Protein AF-A0A2V6ADW3-F1 (afdb_monomer_lite)

pLDDT: mean 80.95, std 21.98, range [31.94, 98.56]

Radius of gyration: 25.46 Å; chains: 1; bounding box: 50×34×115 Å

Foldseek 3Di:
DDDDDDDDDDDDDDPPDDPPPPDQLVAAKWAWDPVPKDWDQLAKDWGIWGWDDDPQKIKIWTWTAGNVRHIWIKIWIGHQCQDWGAMPGDPQARIKHWHDPDSFKIWMFGDDPNHTAKIWMWGQDPVSFKIKIKMKGWAAPPDPPPDPPPDPPPDDDPPDTHIIIIIIMIGGD

Sequence (173 aa):
MKTKIIGLTLAFCFLAGPLCLAADPLIGTWKLNEAKSKFTPGTGKNTRVVYEARGSQVRITADGVNADGKPTHSEWIGKLDGKDYSVTGDPNADMRSYRKVDDRTLDFTGKKGGKITVTGRVVVAADGKSRTVTTSGTTGTGAPAGRAWQRGDFLSEQKVAKKFKNIAVFDKQ

Structure (mmCIF, N/CA/C/O backbone):
data_AF-A0A2V6ADW3-F1
#
_entry.id   AF-A0A2V6ADW3-F1
#
loop_
_atom_site.group_PDB
_atom_site.id
_atom_site.type_symbol
_atom_site.label_atom_id
_atom_site.label_alt_id
_atom_site.label_comp_id
_atom_site.label_asym_id
_atom_site.label_entity_id
_atom_site.label_seq_id
_atom_site.pdbx_PDB_ins_code
_atom_site.Cartn_x
_atom_site.Cartn_y
_atom_site.Cartn_z
_atom_site.occupancy
_atom_site.B_iso_or_equiv
_atom_site.auth_seq_id
_atom_site.auth_comp_id
_atom_site.auth_asym_id
_atom_site.auth_atom_id
_atom_site.pdbx_PDB_model_num
ATOM 1 N N . MET A 1 1 ? -34.260 1.020 77.882 1.00 34.44 1 MET A N 1
ATOM 2 C CA . MET A 1 1 ? -34.553 0.770 76.454 1.00 34.44 1 MET A CA 1
ATOM 3 C C . MET A 1 1 ? -33.429 1.398 75.638 1.00 34.44 1 MET A C 1
ATOM 5 O O . MET A 1 1 ? -33.158 2.571 75.843 1.00 34.44 1 MET A O 1
ATOM 9 N N . LYS A 1 2 ? -32.683 0.616 74.845 1.00 31.94 2 LYS A N 1
ATOM 10 C CA . LYS A 1 2 ? -31.505 1.079 74.084 1.00 31.94 2 LYS A CA 1
ATOM 11 C C . LYS A 1 2 ? -31.806 0.965 72.588 1.00 31.94 2 LYS A C 1
ATOM 13 O O . LYS A 1 2 ? -31.908 -0.146 72.077 1.00 31.94 2 LYS A O 1
ATOM 18 N N . THR A 1 3 ? -31.962 2.098 71.913 1.00 37.16 3 THR A N 1
ATOM 19 C CA . THR A 1 3 ? -32.244 2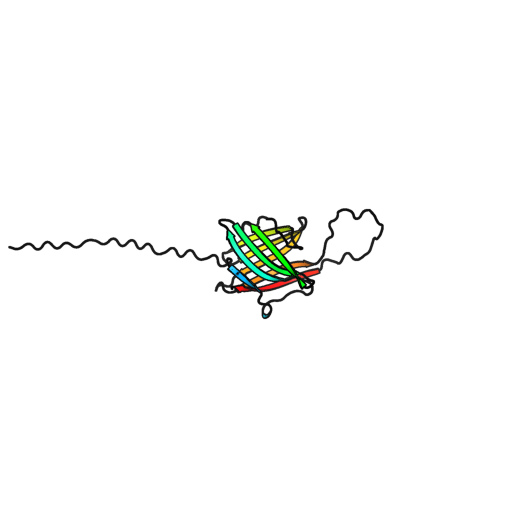.184 70.474 1.00 37.16 3 THR A CA 1
ATOM 20 C C . THR A 1 3 ? -30.937 2.042 69.693 1.00 37.16 3 THR A C 1
ATOM 22 O O . THR A 1 3 ? -30.024 2.845 69.873 1.00 37.16 3 THR A O 1
ATOM 25 N N . LYS A 1 4 ? -30.817 1.014 68.845 1.00 40.94 4 LYS A N 1
ATOM 26 C CA . LYS A 1 4 ? -29.711 0.885 67.884 1.00 40.94 4 LYS A CA 1
ATOM 27 C C . LYS A 1 4 ? -30.160 1.479 66.551 1.00 40.94 4 LYS A C 1
ATOM 29 O O . LYS A 1 4 ? -31.049 0.933 65.906 1.00 40.94 4 LYS A O 1
ATOM 34 N N . ILE A 1 5 ? -29.556 2.598 66.166 1.00 47.81 5 ILE A N 1
ATOM 35 C CA . ILE A 1 5 ? -29.710 3.208 64.843 1.00 47.81 5 ILE A CA 1
ATOM 36 C C . ILE A 1 5 ? -28.797 2.432 63.889 1.00 47.81 5 ILE A C 1
ATOM 38 O O . ILE A 1 5 ? -27.577 2.456 64.039 1.00 47.81 5 ILE A O 1
ATOM 42 N N . ILE A 1 6 ? -29.396 1.702 62.951 1.00 47.59 6 ILE A N 1
ATOM 43 C CA . ILE A 1 6 ? -28.696 1.021 61.859 1.00 47.59 6 ILE A CA 1
ATOM 44 C C . ILE A 1 6 ? -28.740 1.971 60.664 1.00 47.59 6 ILE A C 1
ATOM 46 O O . ILE A 1 6 ? -29.797 2.184 60.078 1.00 47.59 6 ILE A O 1
ATOM 50 N N . GLY A 1 7 ? -27.598 2.565 60.331 1.00 44.81 7 GLY A N 1
ATOM 51 C CA . GLY A 1 7 ? -27.382 3.191 59.032 1.00 44.81 7 GLY A CA 1
ATOM 52 C C . GLY A 1 7 ? -26.691 2.202 58.100 1.00 44.81 7 GLY A C 1
ATOM 53 O O . GLY A 1 7 ? -25.752 1.531 58.524 1.00 44.81 7 GLY A O 1
ATOM 54 N N . LEU A 1 8 ? -27.110 2.132 56.835 1.00 47.06 8 LEU A N 1
ATOM 55 C CA . LEU A 1 8 ? -26.202 1.735 55.764 1.00 47.06 8 LEU A CA 1
ATOM 56 C C . LEU A 1 8 ? -26.621 2.354 54.426 1.00 47.06 8 LEU A C 1
ATOM 58 O O . LEU A 1 8 ? -27.743 2.215 53.952 1.00 47.06 8 LEU A O 1
ATOM 62 N N . THR A 1 9 ? -25.651 3.069 53.881 1.00 50.66 9 THR A N 1
ATOM 63 C CA . THR A 1 9 ? -25.584 3.871 52.666 1.00 50.66 9 THR A CA 1
ATOM 64 C C . THR A 1 9 ? -25.923 3.080 51.397 1.00 50.66 9 THR A C 1
ATOM 66 O O . THR A 1 9 ? -25.373 2.004 51.166 1.00 50.66 9 THR A O 1
ATOM 69 N N . LEU A 1 10 ? -26.774 3.642 50.533 1.00 50.12 10 LEU A N 1
ATOM 70 C CA . LEU A 1 10 ? -27.056 3.118 49.194 1.00 50.12 10 LEU A CA 1
ATOM 71 C C . LEU A 1 10 ? -25.906 3.520 48.246 1.00 50.12 10 LEU A C 1
ATOM 73 O O . LEU A 1 10 ? -25.767 4.690 47.893 1.00 50.12 10 LEU A O 1
ATOM 77 N N . ALA A 1 11 ? -25.052 2.570 47.864 1.00 52.62 11 ALA A N 1
ATOM 78 C CA . ALA A 1 11 ? -23.976 2.794 46.901 1.00 52.62 11 ALA A CA 1
ATOM 79 C C . ALA A 1 11 ? -24.529 2.771 45.464 1.00 52.62 11 ALA A C 1
ATOM 81 O O . ALA A 1 11 ? -24.969 1.734 44.970 1.00 52.62 11 ALA A O 1
ATOM 82 N N . PHE A 1 12 ? -24.501 3.920 44.786 1.00 53.88 12 PHE A N 1
ATOM 83 C CA . PHE A 1 12 ? -24.834 4.050 43.367 1.00 53.88 12 PHE A CA 1
ATOM 84 C C . PHE A 1 12 ? -23.580 3.749 42.528 1.00 53.88 12 PHE A C 1
ATOM 86 O O . PHE A 1 12 ? -22.732 4.616 42.322 1.00 53.88 12 PHE A O 1
ATOM 93 N N . CYS A 1 13 ? -23.419 2.504 42.072 1.00 51.50 13 CYS A N 1
ATOM 94 C CA . CYS A 1 13 ? -22.359 2.138 41.130 1.00 51.50 13 CYS A CA 1
ATOM 95 C C . CYS A 1 13 ? -22.736 2.576 39.706 1.00 51.50 13 CYS A C 1
ATOM 97 O O . CYS A 1 13 ? -23.495 1.895 39.019 1.00 51.50 13 CYS A O 1
ATOM 99 N N . PHE A 1 14 ? -22.159 3.682 39.230 1.00 53.25 14 PHE A N 1
ATOM 100 C CA . PHE A 1 14 ? -22.069 3.960 37.796 1.00 53.25 14 PHE A CA 1
ATOM 101 C C . PHE A 1 14 ? -21.108 2.947 37.152 1.00 53.25 14 PHE A C 1
ATOM 103 O O . PHE A 1 14 ? -19.890 3.058 37.276 1.00 53.25 14 PHE A O 1
ATOM 110 N N . LEU A 1 15 ? -21.657 1.959 36.445 1.00 56.47 15 LEU A N 1
ATOM 111 C CA . LEU A 1 15 ? -20.921 1.113 35.501 1.00 56.47 15 LEU A CA 1
ATOM 112 C C . LEU A 1 15 ? -20.576 1.935 34.247 1.00 56.47 15 LEU A C 1
ATOM 114 O O . LEU A 1 15 ? -21.206 1.801 33.202 1.00 56.47 15 LEU A O 1
ATOM 118 N N . ALA A 1 16 ? -19.572 2.806 34.343 1.00 59.78 16 ALA A N 1
ATOM 119 C CA . ALA A 1 16 ? -18.904 3.352 33.166 1.00 59.78 16 ALA A CA 1
ATOM 120 C C . ALA A 1 16 ? -17.904 2.299 32.660 1.00 59.78 16 ALA A C 1
ATOM 122 O O . ALA A 1 16 ? -16.741 2.280 33.057 1.00 59.78 16 ALA A O 1
ATOM 123 N N . GLY A 1 17 ? -18.380 1.364 31.834 1.00 60.75 17 GLY A N 1
ATOM 124 C CA . GLY A 1 17 ? -17.497 0.440 31.125 1.00 60.75 17 GLY A CA 1
ATOM 125 C C . GLY A 1 17 ? -16.572 1.216 30.175 1.00 60.75 17 GLY A C 1
ATOM 126 O O . GLY A 1 17 ? -17.019 2.191 29.564 1.00 60.75 17 GLY A O 1
ATOM 127 N N . PRO A 1 18 ? -15.294 0.829 30.028 1.00 55.47 18 PRO A N 1
ATOM 128 C CA . PRO A 1 18 ? -14.414 1.474 29.068 1.00 55.47 18 PRO A CA 1
ATOM 129 C C . PRO A 1 18 ? -14.969 1.249 27.658 1.00 55.47 18 PRO A C 1
ATOM 131 O O . PRO A 1 18 ? -15.097 0.112 27.202 1.00 55.47 18 PRO A O 1
ATOM 134 N N . LEU A 1 19 ? -15.291 2.339 26.956 1.00 48.16 19 LEU A N 1
ATOM 135 C CA . LEU A 1 19 ? -15.471 2.324 25.508 1.00 48.16 19 LEU A CA 1
ATOM 136 C C . LEU A 1 19 ? -14.140 1.876 24.904 1.00 48.16 19 LEU A C 1
ATOM 138 O O . LEU A 1 19 ? -13.203 2.662 24.776 1.00 48.16 19 LEU A O 1
ATOM 142 N N . CYS A 1 20 ? -14.031 0.591 24.575 1.00 48.16 20 CYS A N 1
ATOM 143 C CA . CYS A 1 20 ? -12.925 0.094 23.781 1.00 48.16 20 CYS A CA 1
ATOM 144 C C . CYS A 1 20 ? -13.083 0.710 22.386 1.00 48.16 20 CYS A C 1
ATOM 146 O O . CYS A 1 20 ? -13.858 0.222 21.564 1.00 48.16 20 CYS A O 1
ATOM 148 N N . LEU A 1 21 ? -12.407 1.834 22.138 1.00 53.22 21 LEU A N 1
ATOM 149 C CA . LEU A 1 21 ? -12.223 2.335 20.784 1.00 53.22 21 LEU A CA 1
ATOM 150 C C . LEU A 1 21 ? -11.435 1.260 20.040 1.00 53.22 21 LEU A C 1
ATOM 152 O O . LEU A 1 21 ? -10.244 1.069 20.291 1.00 53.22 21 LEU A O 1
ATOM 156 N N . ALA A 1 22 ? -12.118 0.515 19.172 1.00 60.09 22 ALA A N 1
ATOM 157 C CA . ALA A 1 22 ? -11.467 -0.453 18.310 1.00 60.09 22 ALA A CA 1
ATOM 158 C C . ALA A 1 22 ? -10.410 0.290 17.484 1.00 60.09 22 ALA A C 1
ATOM 160 O O . ALA A 1 22 ? -10.733 1.221 16.743 1.00 60.09 22 ALA A O 1
ATOM 161 N N . ALA A 1 23 ? -9.142 -0.088 17.649 1.00 78.25 23 ALA A N 1
ATOM 162 C CA . ALA A 1 23 ? -8.069 0.464 16.838 1.00 78.25 23 ALA A CA 1
ATOM 163 C C . ALA A 1 23 ? -8.376 0.174 15.361 1.00 78.25 23 ALA A C 1
ATOM 165 O O . ALA A 1 23 ? -8.709 -0.963 15.019 1.00 78.25 23 ALA A O 1
ATOM 166 N N . ASP A 1 24 ? -8.285 1.191 14.498 1.00 88.12 24 ASP A N 1
ATOM 167 C CA . ASP A 1 24 ? -8.549 1.018 13.068 1.00 88.12 24 ASP A CA 1
ATOM 168 C C . ASP A 1 24 ? -7.583 -0.050 12.512 1.00 88.12 24 ASP A C 1
ATOM 170 O O . ASP A 1 24 ? -6.360 0.133 12.562 1.00 88.12 24 ASP A O 1
ATOM 174 N N . PRO A 1 25 ? -8.095 -1.188 12.004 1.00 92.75 25 PRO A N 1
ATOM 175 C CA . PRO A 1 25 ? -7.262 -2.328 11.644 1.00 92.75 25 PRO A CA 1
ATOM 176 C C . PRO A 1 25 ? -6.350 -2.036 10.445 1.00 92.75 25 PRO A C 1
ATOM 178 O O . PRO A 1 25 ? -5.380 -2.773 10.244 1.00 92.75 25 PRO A O 1
ATOM 181 N N . LEU A 1 26 ? -6.612 -0.972 9.676 1.00 93.38 26 LEU A N 1
ATOM 182 C CA . LEU A 1 26 ? -5.788 -0.528 8.551 1.00 93.38 26 LEU A CA 1
ATOM 183 C C . LEU A 1 26 ? -4.484 0.137 9.012 1.00 93.38 26 LEU A C 1
ATOM 185 O O . LEU A 1 26 ? -3.467 0.037 8.316 1.00 93.38 26 LEU A O 1
ATOM 189 N N . ILE A 1 27 ? -4.510 0.799 10.172 1.00 96.06 27 ILE A N 1
ATOM 190 C CA . ILE A 1 27 ? -3.378 1.546 10.729 1.00 96.06 27 ILE A CA 1
ATOM 191 C C . ILE A 1 27 ? -2.283 0.579 11.190 1.00 96.06 27 ILE A C 1
ATOM 193 O O . ILE A 1 27 ? -2.547 -0.493 11.747 1.00 96.06 27 ILE A O 1
ATOM 197 N N . GLY A 1 28 ? -1.033 0.958 10.926 1.00 96.31 28 GLY A N 1
ATOM 198 C CA . GLY A 1 28 ? 0.148 0.190 11.301 1.00 96.31 28 GLY A CA 1
ATOM 199 C C . GLY A 1 28 ? 1.184 0.067 10.189 1.00 96.31 28 GLY A C 1
ATOM 200 O O . GLY A 1 28 ? 1.045 0.621 9.094 1.00 96.31 28 GLY A O 1
ATOM 201 N N . THR A 1 29 ? 2.241 -0.683 10.492 1.00 98.25 29 THR A N 1
ATOM 202 C CA . THR A 1 29 ? 3.313 -1.002 9.547 1.00 98.25 29 THR A CA 1
ATOM 203 C C . THR A 1 29 ? 3.070 -2.373 8.935 1.00 98.25 29 THR A C 1
ATOM 205 O O . THR A 1 29 ? 2.825 -3.346 9.637 1.00 98.25 29 THR A O 1
ATOM 208 N N . TRP A 1 30 ? 3.176 -2.453 7.616 1.00 98.44 30 TRP A N 1
ATOM 209 C CA . TRP A 1 30 ? 2.911 -3.646 6.828 1.00 98.44 30 TRP A CA 1
ATOM 210 C C . TRP A 1 30 ? 4.147 -3.996 6.007 1.00 98.44 30 TRP A C 1
ATOM 212 O O . TRP A 1 30 ? 4.591 -3.193 5.184 1.00 98.44 30 TRP A O 1
ATOM 222 N N . LYS A 1 31 ? 4.693 -5.196 6.199 1.00 98.50 31 LYS A N 1
ATOM 223 C CA . LYS A 1 31 ? 5.855 -5.706 5.462 1.00 98.50 31 LYS A CA 1
ATOM 224 C C . LYS A 1 31 ? 5.419 -6.761 4.454 1.00 98.50 31 LYS A C 1
ATOM 226 O O . LYS A 1 31 ? 4.596 -7.614 4.768 1.00 98.50 31 LYS A O 1
ATOM 231 N N . LEU A 1 32 ? 5.950 -6.690 3.237 1.00 98.56 32 LEU A N 1
ATOM 232 C CA . LEU A 1 32 ? 5.611 -7.622 2.168 1.00 98.56 32 LEU A CA 1
ATOM 233 C C . LEU A 1 32 ? 6.030 -9.047 2.546 1.00 98.56 32 LEU A C 1
ATOM 235 O O . LEU A 1 32 ? 7.179 -9.296 2.908 1.00 98.56 32 LEU A O 1
ATOM 239 N N . ASN A 1 33 ? 5.103 -9.984 2.387 1.00 98.25 33 ASN A N 1
ATOM 240 C CA . ASN A 1 33 ? 5.366 -11.409 2.417 1.00 98.25 33 ASN A CA 1
ATOM 241 C C . ASN A 1 33 ? 5.560 -11.895 0.978 1.00 98.25 33 ASN A C 1
ATOM 243 O O . ASN A 1 33 ? 4.592 -12.168 0.262 1.00 98.25 33 ASN A O 1
ATOM 247 N N . GLU A 1 34 ? 6.812 -11.970 0.528 1.00 95.19 34 GLU A N 1
ATOM 248 C CA . GLU A 1 34 ? 7.112 -12.350 -0.857 1.00 95.19 34 GLU A CA 1
ATOM 249 C C . GLU A 1 34 ? 6.665 -13.777 -1.183 1.00 95.19 34 GLU A C 1
ATOM 251 O O . GLU A 1 34 ? 6.133 -14.010 -2.264 1.00 95.19 34 GLU A O 1
ATOM 256 N N . ALA A 1 35 ? 6.787 -14.703 -0.226 1.00 97.31 35 ALA A N 1
ATOM 257 C CA . ALA A 1 35 ? 6.417 -16.106 -0.405 1.00 97.31 35 ALA A CA 1
ATOM 258 C C . ALA A 1 35 ? 4.911 -16.307 -0.658 1.00 97.31 35 ALA A C 1
ATOM 260 O O . ALA A 1 35 ? 4.518 -17.245 -1.348 1.00 97.31 35 ALA A O 1
ATOM 261 N N . LYS A 1 36 ? 4.059 -15.425 -0.120 1.00 97.50 36 LYS A N 1
ATOM 262 C CA . LYS A 1 36 ? 2.599 -15.458 -0.322 1.00 97.50 36 LYS A CA 1
ATOM 263 C C . LYS A 1 36 ? 2.115 -14.542 -1.451 1.00 97.50 36 LYS A C 1
ATOM 265 O O . LYS A 1 36 ? 0.925 -14.537 -1.764 1.00 97.50 36 LYS A O 1
ATOM 270 N N . SER A 1 37 ? 3.010 -13.759 -2.049 1.00 97.44 37 SER A N 1
ATOM 271 C CA . SER A 1 37 ? 2.668 -12.757 -3.059 1.00 97.44 37 SER A CA 1
ATOM 272 C C . SER A 1 37 ? 2.865 -13.276 -4.483 1.00 97.44 37 SER A C 1
ATOM 274 O O . SER A 1 37 ? 3.673 -14.160 -4.747 1.00 97.44 37 SER A O 1
ATOM 276 N N . LYS A 1 38 ? 2.123 -12.699 -5.431 1.00 97.06 38 LYS A N 1
ATOM 277 C CA . LYS A 1 38 ? 2.190 -13.000 -6.864 1.00 97.06 38 LYS A CA 1
ATOM 278 C C . LYS A 1 38 ? 2.266 -11.697 -7.653 1.00 97.06 38 LYS A C 1
ATOM 280 O O . LYS A 1 38 ? 1.334 -10.891 -7.614 1.00 97.06 38 LYS A O 1
ATOM 285 N N . PHE A 1 39 ? 3.358 -11.509 -8.388 1.00 93.50 39 PHE A N 1
ATOM 286 C CA . PHE A 1 39 ? 3.597 -10.317 -9.200 1.00 93.50 39 PHE A CA 1
ATOM 287 C C . PHE A 1 39 ? 3.768 -10.686 -10.670 1.00 93.50 39 PHE A C 1
ATOM 289 O O . PHE A 1 39 ? 4.417 -11.673 -11.008 1.00 93.50 39 PHE A O 1
ATOM 296 N N . THR A 1 40 ? 3.197 -9.864 -11.543 1.00 91.62 40 THR A N 1
ATOM 297 C CA . THR A 1 40 ? 3.419 -9.946 -12.984 1.00 91.62 40 THR A CA 1
ATOM 298 C C . THR A 1 40 ? 4.871 -9.537 -13.280 1.00 91.62 40 THR A C 1
ATOM 300 O O . THR A 1 40 ? 5.305 -8.490 -12.783 1.00 91.62 40 THR A O 1
ATOM 303 N N . PRO A 1 41 ? 5.635 -10.306 -14.079 1.00 87.94 41 PRO A N 1
ATOM 304 C CA . PRO A 1 41 ? 6.995 -9.930 -14.464 1.00 87.94 41 PRO A CA 1
ATOM 305 C C . PRO A 1 41 ? 7.058 -8.530 -15.090 1.00 87.94 41 PRO A C 1
ATOM 307 O O . PRO A 1 41 ? 6.187 -8.155 -15.876 1.00 87.94 41 PRO A O 1
ATOM 310 N N . GLY A 1 42 ? 8.084 -7.752 -14.739 1.00 84.06 42 GLY A N 1
ATOM 311 C CA . GLY A 1 42 ? 8.240 -6.371 -15.211 1.00 84.06 42 GLY A CA 1
ATOM 312 C C . GLY A 1 42 ? 7.334 -5.350 -14.510 1.00 84.06 42 GLY A C 1
ATOM 313 O O . GLY A 1 42 ? 7.140 -4.253 -15.029 1.00 84.06 42 GLY A O 1
ATOM 314 N N . THR A 1 43 ? 6.769 -5.689 -13.347 1.00 86.31 43 THR A N 1
ATOM 315 C CA . THR A 1 43 ? 6.067 -4.734 -12.474 1.00 86.31 43 THR A CA 1
ATOM 316 C C . THR A 1 43 ? 6.862 -4.472 -11.199 1.00 86.31 43 THR A C 1
ATOM 318 O O . THR A 1 43 ? 7.569 -5.349 -10.707 1.00 86.31 43 THR A O 1
ATOM 321 N N . GLY A 1 44 ? 6.745 -3.253 -10.666 1.00 88.06 44 GLY A N 1
ATOM 322 C CA . GLY A 1 44 ? 7.281 -2.920 -9.347 1.00 88.06 44 GLY A CA 1
ATOM 323 C C . GLY A 1 44 ? 6.436 -3.511 -8.216 1.00 88.06 44 GLY A C 1
ATOM 324 O O . GLY A 1 44 ? 5.284 -3.911 -8.416 1.00 88.06 44 GLY A O 1
ATOM 325 N N . LYS A 1 45 ? 7.000 -3.530 -7.009 1.00 92.62 45 LYS A N 1
ATOM 326 C CA . LYS A 1 45 ? 6.322 -4.004 -5.796 1.00 92.62 45 LYS A CA 1
ATOM 327 C C . LYS A 1 45 ? 6.676 -3.134 -4.595 1.00 92.62 45 LYS A C 1
ATOM 329 O O . LYS A 1 45 ? 7.821 -2.719 -4.445 1.00 92.62 45 LYS A O 1
ATOM 334 N N . ASN A 1 46 ? 5.705 -2.917 -3.711 1.00 95.62 46 ASN A N 1
ATOM 335 C CA . ASN A 1 46 ? 5.963 -2.303 -2.409 1.00 95.62 46 ASN A CA 1
ATOM 336 C C . ASN A 1 46 ? 6.489 -3.372 -1.451 1.00 95.62 46 ASN A C 1
ATOM 338 O O . ASN A 1 46 ? 5.873 -4.427 -1.325 1.00 95.62 46 ASN A O 1
ATOM 342 N N . THR A 1 47 ? 7.588 -3.091 -0.762 1.00 97.00 47 THR A N 1
ATOM 343 C CA . THR A 1 47 ? 8.218 -3.977 0.228 1.00 97.00 47 THR A CA 1
ATOM 344 C C . THR A 1 47 ? 7.777 -3.640 1.649 1.00 97.00 47 THR A C 1
ATOM 346 O O . THR A 1 47 ? 7.675 -4.533 2.493 1.00 97.00 47 THR A O 1
ATOM 349 N N . ARG A 1 48 ? 7.457 -2.369 1.914 1.00 98.12 48 ARG A N 1
ATOM 350 C CA . ARG A 1 48 ? 6.934 -1.891 3.195 1.00 98.12 48 ARG A CA 1
ATOM 351 C C . ARG A 1 48 ? 5.930 -0.774 2.968 1.00 98.12 48 ARG A C 1
ATOM 353 O O . ARG A 1 48 ? 6.097 0.051 2.079 1.00 98.12 48 ARG A O 1
ATOM 360 N N . VAL A 1 49 ? 4.880 -0.743 3.777 1.00 98.12 49 VAL A N 1
ATOM 361 C CA . VAL A 1 49 ? 3.891 0.331 3.752 1.00 98.12 49 VAL A CA 1
ATOM 362 C C . VAL A 1 49 ? 3.460 0.663 5.173 1.00 98.12 49 VAL A C 1
ATOM 364 O O . VAL A 1 49 ? 3.124 -0.236 5.938 1.00 98.12 49 VAL A O 1
ATOM 367 N N . VAL A 1 50 ? 3.422 1.942 5.517 1.00 98.50 50 VAL A N 1
ATOM 368 C CA . VAL A 1 50 ? 3.017 2.436 6.836 1.00 98.50 50 VAL A CA 1
ATOM 369 C C . VAL A 1 50 ? 1.772 3.291 6.678 1.00 98.50 50 VAL A C 1
ATOM 371 O O . VAL A 1 50 ? 1.747 4.184 5.835 1.00 98.50 50 VAL A O 1
ATOM 374 N N . TYR A 1 51 ? 0.729 2.980 7.444 1.00 97.62 51 TYR A N 1
ATOM 375 C CA . TYR A 1 51 ? -0.497 3.770 7.534 1.00 97.62 51 TYR A CA 1
ATOM 376 C C . TYR A 1 51 ? -0.516 4.438 8.908 1.00 97.62 51 TYR A C 1
ATOM 378 O O . TYR A 1 51 ? -0.561 3.740 9.920 1.00 97.62 51 TYR A O 1
ATOM 386 N N . GLU A 1 52 ? -0.489 5.767 8.942 1.00 97.00 52 GLU A N 1
ATOM 387 C CA . GLU A 1 52 ? -0.490 6.566 10.169 1.00 97.00 52 GLU A CA 1
ATOM 388 C C . GLU A 1 52 ? -1.744 7.440 10.237 1.00 97.00 52 GLU A C 1
ATOM 390 O O . GLU A 1 52 ? -2.041 8.190 9.302 1.00 97.00 52 GLU A O 1
ATOM 395 N N . ALA A 1 53 ? -2.464 7.391 11.357 1.00 95.62 53 ALA A N 1
ATOM 396 C CA . ALA A 1 53 ? -3.603 8.271 11.583 1.00 95.62 53 ALA A CA 1
ATOM 397 C C . ALA A 1 53 ? -3.142 9.732 11.757 1.00 95.62 53 ALA A C 1
ATOM 399 O O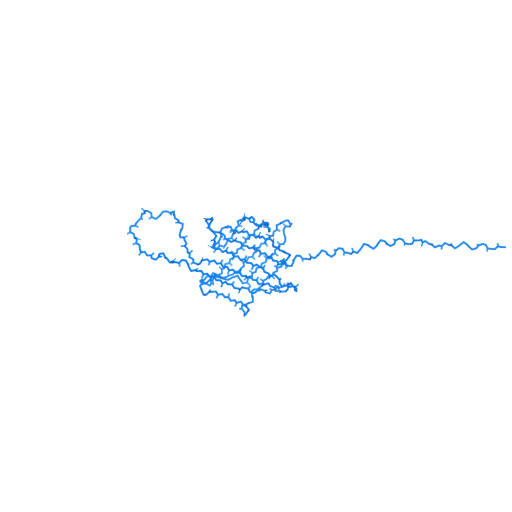 . ALA A 1 53 ? -2.195 10.024 12.487 1.00 95.62 53 ALA A O 1
ATOM 400 N N . ARG A 1 54 ? -3.832 10.665 11.095 1.00 93.31 54 ARG A N 1
ATOM 401 C CA . ARG A 1 54 ? -3.589 12.116 11.140 1.00 93.31 54 ARG A CA 1
ATOM 402 C C . ARG A 1 54 ? -4.921 12.852 11.312 1.00 93.31 54 ARG A C 1
ATOM 404 O O . ARG A 1 54 ? -5.387 13.561 10.421 1.00 93.31 54 ARG A O 1
ATOM 411 N N . GLY A 1 55 ? -5.571 12.651 12.457 1.00 90.88 55 GLY A N 1
ATOM 412 C CA . GLY A 1 55 ? -6.915 13.182 12.705 1.00 90.88 55 GLY A CA 1
ATOM 413 C C . GLY A 1 55 ? -7.925 12.609 11.706 1.00 90.88 55 GLY A C 1
ATOM 414 O O . GLY A 1 55 ? -8.143 11.404 11.679 1.00 90.88 55 GLY A O 1
ATOM 415 N N . SER A 1 56 ? -8.515 13.462 10.860 1.00 90.81 56 SER A N 1
ATOM 416 C CA . SER A 1 56 ? -9.432 13.023 9.787 1.00 90.81 56 SER A CA 1
ATOM 417 C C . SER A 1 56 ? -8.730 12.506 8.521 1.00 90.81 56 SER A C 1
ATOM 419 O O . SER A 1 56 ? -9.401 12.066 7.587 1.00 90.81 56 SER A O 1
ATOM 421 N N . GLN A 1 57 ? -7.400 12.593 8.463 1.00 95.88 57 GLN A N 1
ATOM 422 C CA . GLN A 1 57 ? -6.569 12.134 7.352 1.00 95.88 57 GLN A CA 1
ATOM 423 C C . GLN A 1 57 ? -5.733 10.916 7.753 1.00 95.88 57 GLN A C 1
ATOM 425 O O . GLN A 1 57 ? -5.605 10.574 8.928 1.00 95.88 57 GLN A O 1
ATOM 430 N N . VAL A 1 58 ? -5.115 10.291 6.757 1.00 97.19 58 VAL A N 1
ATOM 431 C CA . VAL A 1 58 ? -4.125 9.228 6.918 1.00 97.19 58 VAL A CA 1
ATOM 432 C C . VAL A 1 58 ? -2.881 9.621 6.132 1.00 97.19 58 VAL A C 1
ATOM 434 O O . VAL A 1 58 ? -2.990 10.078 4.992 1.00 97.19 58 VAL A O 1
ATOM 437 N N . ARG A 1 59 ? -1.700 9.434 6.728 1.00 98.06 59 ARG A N 1
ATOM 438 C CA . ARG A 1 59 ? -0.436 9.424 5.987 1.00 98.06 59 ARG A CA 1
ATOM 439 C C . ARG A 1 59 ? -0.121 7.991 5.593 1.00 98.06 59 ARG A C 1
ATOM 441 O O . ARG A 1 59 ? -0.125 7.096 6.435 1.00 98.06 59 ARG A O 1
ATOM 448 N N . ILE A 1 60 ? 0.138 7.783 4.311 1.00 98.06 60 ILE A N 1
ATOM 449 C CA . ILE A 1 60 ? 0.564 6.510 3.754 1.00 98.06 60 ILE A CA 1
ATOM 450 C C . ILE A 1 60 ? 1.956 6.706 3.175 1.00 98.06 60 ILE A C 1
ATOM 452 O O . ILE A 1 60 ? 2.128 7.441 2.205 1.00 98.06 60 ILE A O 1
ATOM 456 N N . THR A 1 61 ? 2.925 6.008 3.749 1.00 98.38 61 THR A N 1
ATOM 457 C CA . THR A 1 61 ? 4.290 5.935 3.227 1.00 98.38 61 THR A CA 1
ATOM 458 C C . THR A 1 61 ? 4.513 4.538 2.676 1.00 98.38 61 THR A C 1
ATOM 460 O O . THR A 1 61 ? 4.181 3.554 3.340 1.00 98.38 61 THR A O 1
ATOM 463 N N . ALA A 1 62 ? 5.037 4.427 1.460 1.00 97.75 62 ALA A N 1
ATOM 464 C CA . ALA A 1 62 ? 5.333 3.148 0.833 1.00 97.75 62 ALA A CA 1
ATOM 465 C C . ALA A 1 62 ? 6.749 3.126 0.260 1.00 97.75 62 ALA A C 1
ATOM 467 O O . ALA A 1 62 ? 7.100 3.954 -0.580 1.00 97.75 62 ALA A O 1
ATOM 468 N N . ASP A 1 63 ? 7.505 2.120 0.684 1.00 97.75 63 ASP A N 1
ATOM 469 C CA . ASP A 1 63 ? 8.810 1.758 0.152 1.00 97.75 63 ASP A CA 1
ATOM 470 C C . ASP A 1 63 ? 8.661 0.541 -0.758 1.00 97.75 63 ASP A C 1
ATOM 472 O O . ASP A 1 63 ? 7.810 -0.332 -0.54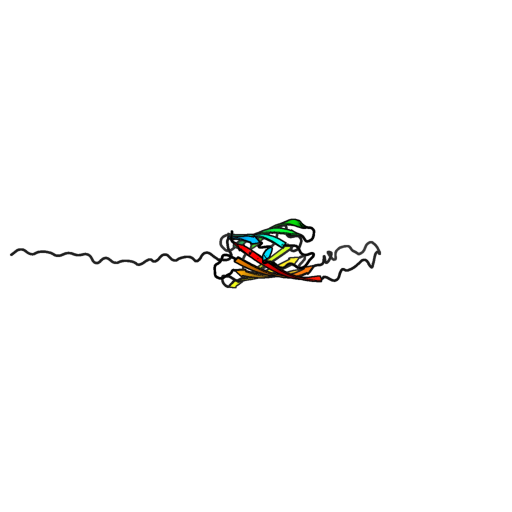0 1.00 97.75 63 ASP A O 1
ATOM 476 N N . GLY A 1 64 ? 9.500 0.456 -1.780 1.00 95.50 64 GLY A N 1
ATOM 477 C CA . GLY A 1 64 ? 9.422 -0.621 -2.750 1.00 95.50 64 GLY A CA 1
ATOM 478 C C . GLY A 1 64 ? 10.584 -0.651 -3.717 1.00 95.50 64 GLY A C 1
ATOM 479 O O . GLY A 1 64 ? 11.611 -0.007 -3.511 1.00 95.50 64 GLY A O 1
ATOM 480 N N . VAL A 1 65 ? 10.386 -1.410 -4.786 1.00 92.50 65 VAL A N 1
ATOM 481 C CA . VAL A 1 65 ? 11.267 -1.437 -5.949 1.00 92.50 65 VAL A CA 1
ATOM 482 C C . VAL A 1 65 ? 10.451 -1.252 -7.222 1.00 92.50 65 VAL A C 1
ATOM 484 O O . VAL A 1 65 ? 9.327 -1.755 -7.335 1.00 92.50 65 VAL A O 1
ATOM 487 N N . ASN A 1 66 ? 11.011 -0.532 -8.191 1.00 87.19 66 ASN A N 1
ATOM 488 C CA . ASN A 1 66 ? 10.425 -0.396 -9.520 1.00 87.19 66 ASN A CA 1
ATOM 489 C C . ASN A 1 66 ? 10.651 -1.670 -10.365 1.00 87.19 66 ASN A C 1
ATOM 491 O O . ASN A 1 66 ? 11.229 -2.652 -9.899 1.00 87.19 66 ASN A O 1
ATOM 495 N N . ALA A 1 67 ? 10.191 -1.660 -11.620 1.00 85.31 67 ALA A N 1
ATOM 496 C CA . ALA A 1 67 ? 10.363 -2.788 -12.542 1.00 85.31 67 ALA A CA 1
ATOM 497 C C . ALA A 1 67 ? 11.839 -3.130 -12.838 1.00 85.31 67 ALA A C 1
ATOM 499 O O . ALA A 1 67 ? 12.136 -4.278 -13.153 1.00 85.31 67 ALA A O 1
ATOM 500 N N . ASP A 1 68 ? 12.746 -2.160 -12.689 1.00 84.00 68 ASP A N 1
ATOM 501 C CA . ASP A 1 68 ? 14.195 -2.321 -12.875 1.00 84.00 68 ASP A CA 1
ATOM 502 C C . ASP A 1 68 ? 14.913 -2.746 -11.578 1.00 84.00 68 ASP A C 1
ATOM 504 O O . ASP A 1 68 ? 16.140 -2.783 -11.527 1.00 84.00 68 ASP A O 1
ATOM 508 N N . GLY A 1 69 ? 14.169 -3.000 -10.494 1.00 85.62 69 GLY A N 1
ATOM 509 C CA . GLY A 1 69 ? 14.723 -3.342 -9.183 1.00 85.62 69 GLY A CA 1
ATOM 510 C C . GLY A 1 69 ? 15.298 -2.158 -8.397 1.00 85.62 69 GLY A C 1
ATOM 511 O O . GLY A 1 69 ? 15.856 -2.361 -7.320 1.00 85.62 69 GLY A O 1
ATOM 512 N N . LYS A 1 70 ? 15.159 -0.919 -8.885 1.00 89.25 70 LYS A N 1
ATOM 513 C CA . LYS A 1 70 ? 15.631 0.276 -8.172 1.00 89.25 70 LYS A CA 1
ATOM 514 C C . LYS A 1 70 ? 14.700 0.619 -7.007 1.00 89.25 70 LYS A C 1
ATOM 516 O O . LYS A 1 70 ? 13.483 0.553 -7.194 1.00 89.25 70 LYS A O 1
ATOM 521 N N . PRO A 1 71 ? 15.235 1.039 -5.846 1.00 93.19 71 PRO A N 1
ATOM 522 C CA . PRO A 1 71 ? 14.419 1.471 -4.720 1.00 93.19 71 PRO A CA 1
ATOM 523 C C . PRO A 1 71 ? 13.472 2.614 -5.091 1.00 93.19 71 PRO A C 1
ATOM 525 O O . PRO A 1 71 ? 13.833 3.524 -5.837 1.00 93.19 71 PRO A O 1
ATOM 528 N N . THR A 1 72 ? 12.269 2.578 -4.533 1.00 94.50 72 THR A N 1
ATOM 529 C CA . THR A 1 72 ? 11.260 3.633 -4.656 1.00 94.50 72 THR A CA 1
ATOM 530 C C . THR A 1 72 ? 10.729 4.002 -3.284 1.00 94.50 72 THR A C 1
ATOM 532 O O . THR A 1 72 ? 10.539 3.119 -2.447 1.00 94.50 72 THR A O 1
ATOM 535 N N . HIS A 1 73 ? 10.416 5.279 -3.096 1.00 96.75 73 HIS A N 1
ATOM 536 C CA . HIS A 1 73 ? 9.785 5.800 -1.893 1.00 96.75 73 HIS A CA 1
ATOM 537 C C . HIS A 1 73 ? 8.660 6.747 -2.297 1.00 96.75 73 HIS A C 1
ATOM 539 O O . HIS A 1 73 ? 8.864 7.623 -3.137 1.00 96.75 73 HIS A O 1
ATOM 545 N N . SER A 1 74 ? 7.482 6.565 -1.711 1.00 96.31 74 SER A N 1
ATOM 546 C CA . SER A 1 74 ? 6.335 7.427 -1.971 1.00 96.31 74 SER A CA 1
ATOM 547 C C . SER A 1 74 ? 5.593 7.785 -0.699 1.00 96.31 74 SER A C 1
ATOM 549 O O . SER A 1 74 ? 5.483 6.976 0.226 1.00 96.31 74 SER A O 1
ATOM 551 N N . GLU A 1 75 ? 5.039 8.991 -0.693 1.00 97.50 75 GLU A N 1
ATOM 552 C CA . GLU A 1 75 ? 4.219 9.500 0.392 1.00 97.50 75 GLU A CA 1
ATOM 553 C C . GLU A 1 75 ? 2.904 10.060 -0.130 1.00 97.50 75 GLU A C 1
ATOM 555 O O . GLU A 1 75 ? 2.833 10.691 -1.186 1.00 97.50 75 GLU A O 1
ATOM 560 N N . TRP A 1 76 ? 1.858 9.844 0.654 1.00 97.88 76 TRP A N 1
ATOM 561 C CA . TRP A 1 76 ? 0.520 10.340 0.398 1.00 97.88 76 TRP A CA 1
ATOM 562 C C . TRP A 1 76 ? -0.116 10.769 1.716 1.00 97.88 76 TRP A C 1
ATOM 564 O O . TRP A 1 76 ? -0.009 10.063 2.718 1.00 97.88 76 TRP A O 1
ATOM 574 N N . ILE A 1 77 ? -0.788 11.917 1.720 1.00 97.94 77 ILE A N 1
ATOM 575 C CA . ILE A 1 77 ? -1.584 12.390 2.854 1.00 97.94 77 ILE A CA 1
ATOM 576 C C . ILE A 1 77 ? -2.951 12.781 2.315 1.00 97.94 77 ILE A C 1
ATOM 578 O O . ILE A 1 77 ? -3.063 13.650 1.452 1.00 97.94 77 ILE A O 1
ATOM 582 N N . GLY A 1 78 ? -4.000 12.160 2.836 1.00 97.12 78 GLY A N 1
ATOM 583 C CA . GLY A 1 78 ? -5.350 12.425 2.362 1.00 97.12 78 GLY A CA 1
ATOM 584 C C . GLY A 1 78 ? -6.418 11.773 3.219 1.00 97.12 78 GLY A C 1
ATOM 585 O O . GLY A 1 78 ? -6.139 11.178 4.261 1.00 97.12 78 GLY A O 1
ATOM 586 N N . LYS A 1 79 ? -7.668 11.919 2.786 1.00 96.81 79 LYS A N 1
ATOM 587 C CA . LYS A 1 79 ? -8.823 11.272 3.412 1.00 96.81 79 LYS A CA 1
ATOM 588 C C . LYS A 1 79 ? -9.166 9.985 2.669 1.00 96.81 79 LYS A C 1
ATOM 590 O O . LYS A 1 79 ? -8.893 9.853 1.480 1.00 96.81 79 LYS A O 1
ATOM 595 N N . LEU A 1 80 ? -9.798 9.045 3.368 1.00 95.44 80 LEU A N 1
ATOM 596 C CA . LEU A 1 80 ? -10.295 7.791 2.789 1.00 95.44 80 LEU A CA 1
ATOM 597 C C . LEU A 1 80 ? -11.707 7.963 2.181 1.00 95.44 80 LEU A C 1
ATOM 599 O O . LEU A 1 80 ? -12.559 7.085 2.320 1.00 95.44 80 LEU A O 1
ATOM 603 N N . ASP A 1 81 ? -11.971 9.113 1.552 1.00 96.00 81 ASP A N 1
ATOM 604 C CA . ASP A 1 81 ? -13.286 9.553 1.057 1.00 96.00 81 ASP A CA 1
ATOM 605 C C . ASP A 1 81 ? -13.483 9.359 -0.460 1.00 96.00 81 ASP A C 1
ATOM 607 O O . ASP A 1 81 ? -14.511 9.740 -1.017 1.00 96.00 81 ASP A O 1
ATOM 611 N N . GLY A 1 82 ? -12.506 8.756 -1.137 1.00 93.56 82 GLY A N 1
ATOM 612 C CA . GLY A 1 82 ? -12.513 8.520 -2.578 1.00 93.56 82 GLY A CA 1
ATOM 613 C C . GLY A 1 82 ? -12.104 9.724 -3.425 1.00 93.56 82 GLY A C 1
ATOM 614 O O . GLY A 1 82 ? -12.121 9.611 -4.650 1.00 93.56 82 GLY A O 1
ATOM 615 N N . LYS A 1 83 ? -11.717 10.855 -2.821 1.00 95.81 83 LYS A N 1
ATOM 616 C CA . LYS A 1 83 ? -11.191 12.009 -3.562 1.00 95.81 83 LYS A CA 1
ATOM 617 C C . LYS A 1 83 ? -9.715 11.830 -3.882 1.00 95.81 83 LYS A C 1
ATOM 619 O O . LYS A 1 83 ? -8.987 11.127 -3.182 1.00 95.81 83 LYS A O 1
ATOM 624 N N . ASP A 1 84 ? -9.279 12.469 -4.960 1.00 93.81 84 ASP A N 1
ATOM 625 C CA . ASP A 1 84 ? -7.879 12.447 -5.366 1.00 93.81 84 ASP A CA 1
ATOM 626 C C . ASP A 1 84 ? -7.058 13.430 -4.521 1.00 93.81 84 ASP A C 1
ATOM 628 O O . ASP A 1 84 ? -7.406 14.604 -4.393 1.00 93.81 84 ASP A O 1
ATOM 632 N N . TYR A 1 85 ? -5.935 12.949 -3.997 1.00 96.81 85 TYR A N 1
ATOM 633 C CA . TYR A 1 85 ? -4.910 13.740 -3.314 1.00 96.81 85 TYR A CA 1
ATOM 634 C C . TYR A 1 85 ? -3.553 13.489 -3.979 1.00 96.81 85 TYR A C 1
ATOM 636 O O . TYR A 1 85 ? -3.343 12.426 -4.570 1.00 96.81 85 TYR A O 1
ATOM 644 N N . SER A 1 86 ? -2.637 14.454 -3.900 1.00 97.00 86 SER A N 1
ATOM 645 C CA . SER A 1 86 ? -1.314 14.331 -4.516 1.00 97.00 86 SER A CA 1
ATOM 646 C C . SER A 1 86 ? -0.482 13.222 -3.871 1.00 97.00 86 SER A C 1
ATOM 648 O O . SER A 1 86 ? -0.560 12.966 -2.667 1.00 97.00 86 SER A O 1
ATOM 650 N N . VAL A 1 87 ? 0.330 12.560 -4.692 1.00 95.12 87 VAL A N 1
ATOM 651 C CA . VAL A 1 87 ? 1.357 11.611 -4.254 1.00 95.12 87 VAL A CA 1
ATOM 652 C C . VAL A 1 87 ? 2.721 12.199 -4.572 1.00 95.12 87 VAL A C 1
ATOM 654 O O . VAL A 1 87 ? 2.953 12.693 -5.674 1.00 95.12 87 VAL A O 1
ATOM 657 N N . THR A 1 88 ? 3.647 12.093 -3.628 1.00 94.81 88 THR A N 1
ATOM 658 C CA . THR A 1 88 ? 5.048 12.460 -3.837 1.00 94.81 88 THR A CA 1
ATOM 659 C C . THR A 1 88 ? 5.876 11.194 -4.021 1.00 94.81 88 THR A C 1
ATOM 661 O O . THR A 1 88 ? 5.680 10.222 -3.298 1.00 94.81 88 THR A O 1
ATOM 664 N N . GLY A 1 89 ? 6.810 11.194 -4.976 1.00 87.44 89 GLY A N 1
ATOM 665 C CA . GLY A 1 89 ? 7.815 10.132 -5.141 1.00 87.44 89 GLY A CA 1
ATOM 666 C C . GLY A 1 89 ? 7.359 8.862 -5.877 1.00 87.44 89 GLY A C 1
ATOM 667 O O . GLY A 1 89 ? 8.199 8.024 -6.200 1.00 87.44 89 GLY A O 1
ATOM 668 N N . ASP A 1 90 ? 6.071 8.717 -6.211 1.00 84.69 90 ASP A N 1
ATOM 669 C CA . ASP A 1 90 ? 5.585 7.601 -7.035 1.00 84.69 90 ASP A CA 1
ATOM 670 C C . ASP A 1 90 ? 5.824 7.892 -8.532 1.00 84.69 90 ASP A C 1
ATOM 672 O O . ASP A 1 90 ? 5.210 8.797 -9.102 1.00 84.69 90 ASP A O 1
ATOM 676 N N . PRO A 1 91 ? 6.689 7.132 -9.229 1.00 79.88 91 PRO A N 1
ATOM 677 C CA . PRO A 1 91 ? 6.942 7.359 -10.648 1.00 79.88 91 PRO A CA 1
ATOM 678 C C . PRO A 1 91 ? 5.733 7.021 -11.531 1.00 79.88 91 PRO A C 1
ATOM 680 O O . PRO A 1 91 ? 5.714 7.412 -12.698 1.00 79.88 91 PRO A O 1
ATOM 683 N N . ASN A 1 92 ? 4.728 6.303 -11.023 1.00 79.06 92 ASN A N 1
ATOM 684 C CA . ASN A 1 92 ? 3.587 5.807 -11.795 1.00 79.06 92 ASN A CA 1
ATOM 685 C C . ASN A 1 92 ? 2.274 6.547 -11.507 1.00 79.06 92 ASN A C 1
ATOM 687 O O . ASN A 1 92 ? 1.292 6.308 -12.220 1.00 79.06 92 ASN A O 1
ATOM 691 N N . ALA A 1 93 ? 2.247 7.438 -10.513 1.00 86.94 93 ALA A N 1
ATOM 692 C CA . ALA A 1 93 ? 1.071 8.225 -10.168 1.00 86.94 93 ALA A CA 1
ATOM 693 C C . ALA A 1 93 ? 1.439 9.606 -9.598 1.00 86.94 93 ALA A C 1
ATOM 695 O O . ALA A 1 93 ? 2.286 9.701 -8.719 1.00 86.94 93 ALA A O 1
ATOM 696 N N . ASP A 1 94 ? 0.773 10.660 -10.073 1.00 93.31 94 ASP A N 1
ATOM 697 C CA . ASP A 1 94 ? 0.814 12.008 -9.482 1.00 93.31 94 ASP A CA 1
ATOM 698 C C . ASP A 1 94 ? -0.325 12.231 -8.473 1.00 93.31 94 ASP A C 1
ATOM 700 O O . ASP A 1 94 ? -0.184 13.005 -7.527 1.00 93.31 94 ASP A O 1
ATOM 704 N N . MET A 1 95 ? -1.433 11.505 -8.636 1.00 94.12 95 MET A N 1
ATOM 705 C CA . MET A 1 95 ? -2.607 11.568 -7.772 1.00 94.12 95 MET A CA 1
ATOM 706 C C . MET A 1 95 ? -3.034 10.170 -7.329 1.00 94.12 95 MET A C 1
ATOM 708 O O . MET A 1 95 ? -2.941 9.196 -8.081 1.00 94.12 95 MET A O 1
ATOM 712 N N . ARG A 1 96 ? -3.568 10.069 -6.112 1.00 96.19 96 ARG A N 1
ATOM 713 C CA . ARG A 1 96 ? -4.155 8.839 -5.584 1.00 96.19 96 ARG A CA 1
ATOM 714 C C . ARG A 1 96 ? -5.380 9.133 -4.735 1.00 96.19 96 ARG A C 1
ATOM 716 O O . ARG A 1 96 ? -5.382 10.068 -3.935 1.00 96.19 96 ARG A O 1
ATOM 723 N N . SER A 1 97 ? -6.392 8.292 -4.886 1.00 95.06 97 SER A N 1
ATOM 724 C CA . SER A 1 97 ? -7.588 8.271 -4.052 1.00 95.06 97 SER A CA 1
ATOM 725 C C . SER A 1 97 ? -7.694 6.948 -3.313 1.00 95.06 97 SER A C 1
ATOM 727 O O . SER A 1 97 ? -7.382 5.892 -3.866 1.00 95.06 97 SER A O 1
ATOM 729 N N . TYR A 1 98 ? -8.156 7.012 -2.067 1.00 97.12 98 TYR A N 1
ATOM 730 C CA . TYR A 1 98 ? -8.551 5.857 -1.268 1.00 97.12 98 TYR A CA 1
ATOM 731 C C . TYR A 1 98 ? -9.999 6.041 -0.833 1.00 97.12 98 TYR A C 1
ATOM 733 O O . TYR A 1 98 ? -10.370 7.125 -0.395 1.00 97.12 98 TYR A O 1
ATOM 741 N N . ARG A 1 99 ? -10.807 4.987 -0.915 1.00 94.75 99 ARG A N 1
ATOM 742 C CA . ARG A 1 99 ? -12.193 4.958 -0.447 1.00 94.75 99 ARG A CA 1
ATOM 743 C C . ARG A 1 99 ? -12.359 3.829 0.557 1.00 94.75 99 ARG A C 1
ATOM 745 O O . ARG A 1 99 ? -12.089 2.674 0.224 1.00 94.75 99 ARG A O 1
ATOM 752 N N . LYS A 1 100 ? -12.850 4.151 1.753 1.00 94.50 100 LYS A N 1
ATOM 753 C CA . LYS A 1 100 ? -13.251 3.142 2.737 1.00 94.50 100 LYS A CA 1
ATOM 754 C C . LYS A 1 100 ? -14.529 2.439 2.270 1.00 94.50 100 LYS A C 1
ATOM 756 O O . LYS A 1 100 ? -15.528 3.101 2.005 1.00 94.50 100 LYS A O 1
ATOM 761 N N . VAL A 1 101 ? -14.466 1.118 2.105 1.00 94.38 101 VAL A N 1
ATOM 762 C CA . VAL A 1 101 ? -15.628 0.270 1.772 1.00 94.38 101 VAL A CA 1
ATOM 763 C C . VAL A 1 101 ? -16.265 -0.241 3.061 1.00 94.38 101 VAL A C 1
ATOM 765 O O . VAL A 1 101 ? -17.476 -0.162 3.226 1.00 94.38 101 VAL A O 1
ATOM 768 N N . ASP A 1 102 ? -15.424 -0.703 3.984 1.00 94.62 102 ASP A N 1
ATOM 769 C CA . ASP A 1 102 ? -15.772 -1.103 5.345 1.00 94.62 102 ASP A CA 1
ATOM 770 C C . ASP A 1 102 ? -14.537 -0.928 6.254 1.00 94.62 102 ASP A C 1
ATOM 772 O O . ASP A 1 102 ? -13.516 -0.378 5.832 1.00 94.62 102 ASP A O 1
ATOM 776 N N . ASP A 1 103 ? -14.603 -1.374 7.510 1.00 94.56 103 ASP A N 1
ATOM 777 C CA . ASP A 1 103 ? -13.504 -1.222 8.473 1.00 94.56 103 ASP A CA 1
ATOM 778 C C . ASP A 1 103 ? -12.207 -1.943 8.103 1.00 94.56 103 ASP A C 1
ATOM 780 O O . ASP A 1 103 ? -11.151 -1.566 8.598 1.00 94.56 103 ASP A O 1
ATOM 784 N N . ARG A 1 104 ? -12.248 -2.952 7.234 1.00 96.38 104 ARG A N 1
ATOM 785 C CA . ARG A 1 104 ? -11.091 -3.755 6.816 1.00 96.38 104 ARG A CA 1
ATOM 786 C C . ARG A 1 104 ? -10.805 -3.668 5.320 1.00 96.38 104 ARG A C 1
ATOM 788 O O . ARG A 1 104 ? -9.787 -4.207 4.882 1.00 96.38 104 ARG A O 1
ATOM 795 N N . THR A 1 105 ? -11.642 -2.977 4.551 1.00 96.31 105 THR A N 1
ATOM 796 C CA . THR A 1 105 ? -11.549 -2.928 3.092 1.00 96.31 105 THR A CA 1
ATOM 797 C C . THR A 1 105 ? -11.399 -1.502 2.573 1.00 96.31 105 THR A C 1
ATOM 799 O O . THR A 1 105 ? -12.229 -0.630 2.839 1.00 96.31 105 THR A O 1
ATOM 802 N N . LEU A 1 106 ? -10.371 -1.279 1.749 1.00 96.69 106 LEU A N 1
ATOM 803 C CA . LEU A 1 106 ? -10.187 -0.048 0.980 1.00 96.69 106 LEU A CA 1
ATOM 804 C C . LEU A 1 106 ? -10.171 -0.340 -0.513 1.00 96.69 106 LEU A C 1
ATOM 806 O O . LEU A 1 106 ? -9.503 -1.273 -0.955 1.00 96.69 106 LEU A O 1
ATOM 810 N N . ASP A 1 107 ? -10.796 0.534 -1.289 1.00 97.00 107 ASP A N 1
ATOM 811 C CA . ASP A 1 107 ? -10.511 0.671 -2.715 1.00 97.00 107 ASP A CA 1
ATOM 812 C C . ASP A 1 107 ? -9.545 1.832 -2.928 1.00 97.00 107 ASP A C 1
ATOM 814 O O . ASP A 1 107 ? -9.587 2.822 -2.197 1.00 97.00 107 ASP A O 1
ATOM 818 N N . PHE A 1 108 ? -8.682 1.742 -3.937 1.00 95.69 108 PHE A N 1
ATOM 819 C CA . PHE A 1 108 ? -7.822 2.853 -4.317 1.00 95.69 108 PHE A CA 1
ATOM 820 C C . PHE A 1 108 ? -7.616 2.950 -5.820 1.00 95.69 108 PHE A C 1
ATOM 822 O O . PHE A 1 108 ? -7.671 1.957 -6.548 1.00 95.69 108 PHE A O 1
ATOM 829 N N . THR A 1 109 ? -7.335 4.166 -6.273 1.00 94.12 109 THR A N 1
ATOM 830 C CA . THR A 1 109 ? -6.999 4.466 -7.664 1.00 94.12 109 THR A CA 1
ATOM 831 C C . THR A 1 109 ? -5.769 5.357 -7.696 1.00 94.12 109 THR A C 1
ATOM 833 O O . THR A 1 109 ? -5.703 6.335 -6.960 1.00 94.12 109 THR A O 1
ATOM 836 N N . GLY A 1 110 ? -4.796 5.023 -8.538 1.00 91.06 110 GLY A N 1
ATOM 837 C CA . GLY A 1 110 ? -3.673 5.890 -8.884 1.00 91.06 110 GLY A CA 1
ATOM 838 C C . GLY A 1 110 ? -3.864 6.466 -10.283 1.00 91.06 110 GLY A C 1
ATOM 839 O O . GLY A 1 110 ? -4.304 5.763 -11.200 1.00 91.06 110 GLY A O 1
ATOM 840 N N . LYS A 1 111 ? -3.547 7.749 -10.442 1.00 89.56 111 LYS A N 1
ATOM 841 C CA . LYS A 1 111 ? -3.622 8.468 -11.713 1.00 89.56 111 LYS A CA 1
ATOM 842 C C . LYS A 1 111 ? -2.282 9.107 -12.032 1.00 89.56 111 LYS A C 1
ATOM 844 O O . LYS A 1 111 ? -1.551 9.465 -11.119 1.00 89.56 111 LYS A O 1
ATOM 849 N N . LYS A 1 112 ? -1.986 9.244 -13.323 1.00 88.62 112 LYS A N 1
ATOM 850 C CA . LYS A 1 112 ? -0.854 10.009 -13.851 1.00 88.62 112 LYS A CA 1
ATOM 851 C C . LYS A 1 112 ? -1.320 10.851 -15.030 1.00 88.62 112 LYS A C 1
ATOM 853 O O . LYS A 1 112 ? -1.906 10.309 -15.969 1.00 88.62 112 LYS A O 1
ATOM 858 N N . GLY A 1 113 ? -1.098 12.163 -14.987 1.00 87.81 113 GLY A N 1
ATOM 859 C CA . GLY A 1 113 ? -1.560 13.085 -16.027 1.00 87.81 113 GLY A CA 1
ATOM 860 C C . GLY A 1 113 ? -3.074 13.007 -16.250 1.00 87.81 113 GLY A C 1
ATOM 861 O O . GLY A 1 113 ? -3.533 12.987 -17.390 1.00 87.81 113 GLY A O 1
ATOM 862 N N . GLY A 1 114 ? -3.845 12.846 -15.169 1.00 86.31 114 GLY A N 1
ATOM 863 C CA . GLY A 1 114 ? -5.309 12.726 -15.203 1.00 86.31 114 GLY A CA 1
ATOM 864 C C . GLY A 1 114 ? -5.861 11.368 -15.661 1.00 86.31 114 GLY A C 1
ATOM 865 O O . GLY A 1 114 ? -7.070 11.154 -15.595 1.00 86.31 114 GLY A O 1
ATOM 866 N N . LYS A 1 115 ? -5.013 10.421 -16.082 1.00 87.06 115 LYS A N 1
ATOM 867 C CA . LYS A 1 115 ? -5.432 9.076 -16.512 1.00 87.06 115 LYS A CA 1
ATOM 868 C C . LYS A 1 115 ? -5.218 8.057 -15.403 1.00 87.06 115 LYS A C 1
ATOM 870 O O . LYS A 1 115 ? -4.175 8.065 -14.759 1.00 87.06 115 LYS A O 1
ATOM 875 N N . ILE A 1 116 ? -6.174 7.151 -15.213 1.00 87.00 116 ILE A N 1
ATOM 876 C CA . ILE A 1 116 ? -6.039 6.034 -14.269 1.00 87.00 116 ILE A CA 1
ATOM 877 C C . ILE A 1 116 ? -4.954 5.080 -14.774 1.00 87.00 116 ILE A C 1
ATOM 879 O O . ILE A 1 116 ? -5.068 4.538 -15.871 1.00 87.00 116 ILE A O 1
ATOM 883 N N . THR A 1 117 ? -3.914 4.874 -13.968 1.00 86.19 117 THR A N 1
ATOM 884 C CA . THR A 1 117 ? -2.810 3.947 -14.267 1.00 86.19 117 THR A CA 1
ATOM 885 C C . THR A 1 117 ? -2.933 2.646 -13.485 1.00 86.19 117 THR A C 1
ATOM 887 O O . THR A 1 117 ? -2.536 1.585 -13.974 1.00 86.19 117 THR A O 1
ATOM 890 N N . VAL A 1 118 ? -3.515 2.710 -12.284 1.00 89.25 118 VAL A N 1
ATOM 891 C CA . VAL A 1 118 ? -3.708 1.562 -11.400 1.00 89.25 118 VAL A CA 1
ATOM 892 C C . VAL A 1 118 ? -5.002 1.695 -10.606 1.00 89.25 118 VAL A C 1
ATOM 894 O O . VAL A 1 118 ? -5.364 2.769 -10.136 1.00 89.25 118 VAL A O 1
ATOM 897 N N . THR A 1 119 ? -5.673 0.571 -10.410 1.00 93.38 119 THR A N 1
ATOM 898 C CA . THR A 1 119 ? -6.749 0.397 -9.431 1.00 93.38 119 THR A CA 1
ATOM 899 C C . THR A 1 119 ? -6.370 -0.732 -8.493 1.00 93.38 119 THR A C 1
ATOM 901 O O . THR A 1 119 ? -5.676 -1.670 -8.900 1.00 93.38 119 THR A O 1
ATOM 904 N N . GLY A 1 120 ? -6.842 -0.691 -7.256 1.00 93.62 120 GLY A N 1
ATOM 905 C CA . GLY A 1 120 ? -6.641 -1.808 -6.357 1.00 93.62 120 GLY A CA 1
ATOM 906 C C . GLY A 1 120 ? -7.595 -1.844 -5.185 1.00 93.62 120 GLY A C 1
ATOM 907 O O . GLY A 1 120 ? -8.336 -0.901 -4.920 1.00 93.62 120 GLY A O 1
ATOM 908 N N . ARG A 1 121 ? -7.549 -2.976 -4.490 1.00 97.81 121 ARG A N 1
ATOM 909 C CA . ARG A 1 121 ? -8.313 -3.249 -3.280 1.00 97.81 121 ARG A CA 1
ATOM 910 C C . ARG A 1 121 ? -7.388 -3.787 -2.206 1.00 97.81 121 ARG A C 1
ATOM 912 O O . ARG A 1 121 ? -6.611 -4.703 -2.473 1.00 97.81 121 ARG A O 1
ATOM 919 N N . VAL A 1 122 ? -7.486 -3.220 -1.013 1.00 98.00 122 VAL A N 1
ATOM 920 C CA . VAL A 1 122 ? -6.808 -3.665 0.205 1.00 98.00 122 VAL A CA 1
ATOM 921 C C . VAL A 1 122 ? -7.847 -4.339 1.088 1.00 98.00 122 VAL A C 1
ATOM 923 O O . VAL A 1 122 ? -8.890 -3.746 1.335 1.00 98.00 122 VAL A O 1
ATOM 926 N N . VAL A 1 123 ? -7.557 -5.545 1.568 1.00 98.25 123 VAL A N 1
ATOM 927 C CA . VAL A 1 123 ? -8.390 -6.270 2.536 1.00 98.25 123 VAL A CA 1
ATOM 928 C C . VAL A 1 123 ? -7.513 -6.702 3.698 1.00 98.25 123 VAL A C 1
ATOM 930 O O . VAL A 1 123 ? -6.565 -7.463 3.502 1.00 98.25 123 VAL A O 1
ATOM 933 N N . VAL A 1 124 ? -7.814 -6.222 4.899 1.00 98.19 124 VAL A N 1
ATOM 934 C CA . VAL A 1 124 ? -7.176 -6.660 6.143 1.00 98.19 124 VAL A CA 1
ATOM 935 C C . VAL A 1 124 ? -7.880 -7.919 6.647 1.00 98.19 124 VAL A C 1
ATOM 937 O O . VAL A 1 124 ? -9.107 -7.979 6.689 1.00 98.19 124 VAL A O 1
ATOM 940 N N . ALA A 1 125 ? -7.108 -8.938 7.021 1.00 97.12 125 ALA A N 1
ATOM 941 C CA . ALA A 1 125 ? -7.641 -10.171 7.587 1.00 97.12 125 ALA A CA 1
ATOM 942 C C . ALA A 1 125 ? -8.399 -9.901 8.899 1.00 97.12 125 ALA A C 1
ATOM 944 O O . ALA A 1 125 ? -8.156 -8.909 9.589 1.00 97.12 125 ALA A O 1
ATOM 945 N N . ALA A 1 126 ? -9.322 -10.795 9.263 1.00 95.06 126 ALA A N 1
ATOM 946 C CA . ALA A 1 126 ? -10.150 -10.632 10.460 1.00 95.06 126 ALA A CA 1
ATOM 947 C C . ALA A 1 126 ? -9.313 -10.444 11.740 1.00 95.06 126 ALA A C 1
ATOM 949 O O . ALA A 1 126 ? -9.667 -9.621 12.586 1.00 95.06 126 ALA A O 1
ATOM 950 N N . ASP A 1 127 ? -8.177 -11.144 11.819 1.00 93.62 127 ASP A N 1
ATOM 951 C CA . ASP A 1 127 ? -7.210 -11.082 12.918 1.00 93.62 127 ASP A CA 1
ATOM 952 C C . ASP A 1 127 ? -6.352 -9.802 12.940 1.00 93.62 127 ASP A C 1
ATOM 954 O O . ASP A 1 127 ? -5.618 -9.576 13.899 1.00 93.62 127 ASP A O 1
ATOM 958 N N . GLY A 1 128 ? -6.418 -8.968 11.897 1.00 94.38 128 GLY A N 1
ATOM 959 C CA . GLY A 1 128 ? -5.639 -7.737 11.772 1.00 94.38 128 GLY A CA 1
ATOM 960 C C . GLY A 1 128 ? -4.134 -7.935 11.559 1.00 94.38 128 GLY A C 1
ATOM 961 O O . GLY A 1 128 ? -3.406 -6.939 11.544 1.00 94.38 128 GLY A O 1
ATOM 962 N N . LYS A 1 129 ? -3.662 -9.180 11.396 1.00 96.25 129 LYS A N 1
ATOM 963 C CA . LYS A 1 129 ? -2.233 -9.536 11.319 1.00 96.25 129 LYS A CA 1
ATOM 964 C C . LYS A 1 129 ? -1.693 -9.571 9.901 1.00 96.25 129 LYS A C 1
ATOM 966 O O . LYS A 1 129 ? -0.488 -9.472 9.707 1.00 96.25 129 LYS A O 1
ATOM 971 N N . SER A 1 130 ? -2.563 -9.703 8.908 1.00 97.44 130 SER A N 1
ATOM 972 C CA . SER A 1 130 ? -2.172 -9.667 7.502 1.00 97.44 130 SER A CA 1
ATOM 973 C C . SER A 1 130 ? -3.152 -8.849 6.673 1.00 97.44 130 SER A C 1
ATOM 975 O O . SER A 1 130 ? -4.286 -8.592 7.083 1.00 97.44 130 SER A O 1
ATOM 977 N N . ARG A 1 131 ? -2.712 -8.423 5.493 1.00 98.19 131 ARG A N 1
ATOM 978 C CA . ARG A 1 131 ? -3.577 -7.816 4.485 1.00 98.19 131 ARG A CA 1
ATOM 979 C C . ARG A 1 131 ? -3.213 -8.296 3.094 1.00 98.19 131 ARG A C 1
ATOM 981 O O . ARG A 1 131 ? -2.045 -8.526 2.788 1.00 98.19 131 ARG A O 1
ATOM 988 N N . THR A 1 132 ? -4.217 -8.374 2.235 1.00 98.50 132 THR A N 1
ATOM 989 C CA . THR A 1 132 ? -4.056 -8.681 0.815 1.00 98.50 132 THR A CA 1
ATOM 990 C C . THR A 1 132 ? -4.360 -7.441 -0.005 1.00 98.50 132 THR A C 1
ATOM 992 O O . THR A 1 132 ? -5.384 -6.790 0.192 1.00 98.50 132 THR A O 1
ATOM 995 N N . VAL A 1 133 ? -3.476 -7.119 -0.942 1.00 98.06 133 VAL A N 1
ATOM 996 C CA . VAL A 1 133 ? -3.640 -6.026 -1.893 1.00 98.06 133 VA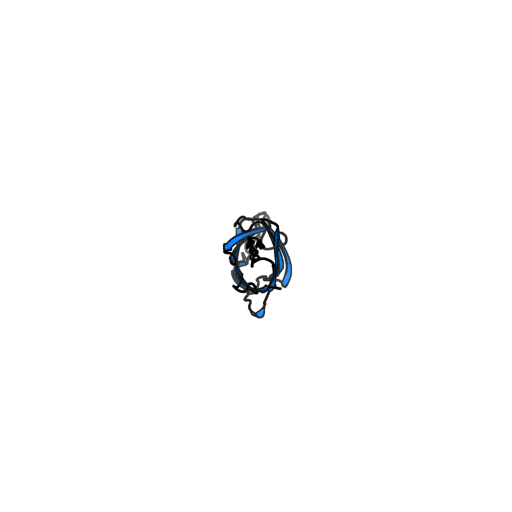L A CA 1
ATOM 997 C C . VAL A 1 133 ? -3.717 -6.615 -3.290 1.00 98.06 133 VAL A C 1
ATOM 999 O O . VAL A 1 133 ? -2.741 -7.172 -3.786 1.00 98.06 133 VAL A O 1
ATOM 1002 N N . THR A 1 134 ? -4.870 -6.484 -3.934 1.00 96.38 134 THR A N 1
ATOM 1003 C CA . THR A 1 134 ? -5.019 -6.831 -5.350 1.00 96.38 134 THR A CA 1
ATOM 1004 C C . THR A 1 134 ? -4.914 -5.561 -6.169 1.00 96.38 134 THR A C 1
ATOM 1006 O O . THR A 1 134 ? -5.671 -4.625 -5.925 1.00 96.38 134 THR A O 1
ATOM 1009 N N . THR A 1 135 ? -4.002 -5.518 -7.135 1.00 93.69 135 THR A N 1
ATOM 1010 C CA . THR A 1 135 ? -3.856 -4.373 -8.040 1.00 93.69 135 THR A CA 1
ATOM 1011 C C . THR A 1 135 ? -4.002 -4.799 -9.485 1.00 93.69 135 THR A C 1
ATOM 1013 O O . THR A 1 135 ? -3.688 -5.926 -9.868 1.00 93.69 135 THR A O 1
ATOM 1016 N N . SER A 1 136 ? -4.527 -3.899 -10.302 1.00 88.94 136 SER A N 1
ATOM 1017 C CA . SER A 1 136 ? -4.631 -4.072 -11.744 1.00 88.94 136 SER A CA 1
ATOM 1018 C C . SER A 1 136 ? -4.388 -2.740 -12.426 1.00 88.94 136 SER A C 1
ATOM 1020 O O . SER A 1 136 ? -4.782 -1.692 -11.916 1.00 88.94 136 SER A O 1
ATOM 1022 N N . GLY A 1 137 ? -3.726 -2.782 -13.571 1.00 86.25 137 GLY A N 1
ATOM 1023 C CA . GLY A 1 137 ? -3.358 -1.585 -14.308 1.00 86.25 137 GLY A CA 1
ATOM 1024 C C . GLY A 1 137 ? -2.710 -1.930 -15.635 1.00 86.25 137 GLY A C 1
ATOM 1025 O O . GLY A 1 137 ? -2.754 -3.078 -16.088 1.00 86.25 137 GLY A O 1
ATOM 1026 N N . THR A 1 138 ? -2.100 -0.926 -16.249 1.00 75.75 138 THR A N 1
ATOM 1027 C CA . THR A 1 138 ? -1.392 -1.066 -17.521 1.00 75.75 138 THR A CA 1
ATOM 1028 C C . THR A 1 138 ? 0.061 -0.634 -17.378 1.00 75.75 138 THR A C 1
ATOM 1030 O O . THR A 1 138 ? 0.332 0.486 -16.952 1.00 75.75 138 THR A O 1
ATOM 1033 N N . THR A 1 139 ? 1.000 -1.496 -17.760 1.00 62.59 139 THR A N 1
ATOM 1034 C CA . THR A 1 139 ? 2.413 -1.157 -17.930 1.00 62.59 139 THR A CA 1
ATOM 1035 C C . THR A 1 139 ? 2.621 -0.550 -19.313 1.00 62.59 139 THR A C 1
ATOM 1037 O O . THR A 1 139 ? 2.481 -1.213 -20.341 1.00 62.59 139 THR A O 1
ATOM 1040 N N . GLY A 1 140 ? 2.930 0.744 -19.335 1.00 57.19 140 GLY A N 1
ATOM 1041 C CA . GLY A 1 140 ? 3.240 1.495 -20.545 1.00 57.19 140 GLY A CA 1
ATOM 1042 C C . GLY A 1 140 ? 3.363 2.980 -20.237 1.00 57.19 140 GLY A C 1
ATOM 1043 O O . GLY A 1 140 ? 2.436 3.594 -19.712 1.00 57.19 140 GLY A O 1
ATOM 1044 N N . THR A 1 141 ? 4.511 3.571 -20.558 1.00 43.91 141 THR A N 1
ATOM 1045 C CA . THR A 1 141 ? 4.667 5.023 -20.603 1.00 43.91 141 THR A CA 1
ATOM 1046 C C . THR A 1 141 ? 3.890 5.534 -21.807 1.00 43.91 141 THR A C 1
ATOM 1048 O O . THR A 1 141 ? 4.409 5.569 -22.920 1.00 43.91 141 THR A O 1
ATOM 1051 N N . GLY A 1 142 ? 2.642 5.948 -21.603 1.00 39.31 142 GLY A N 1
ATOM 1052 C CA . GLY A 1 142 ? 2.090 6.982 -22.466 1.00 39.31 142 GLY A CA 1
ATOM 1053 C C . GLY A 1 142 ? 2.967 8.211 -22.263 1.00 39.31 142 GLY A C 1
ATOM 1054 O O . GLY A 1 142 ? 2.865 8.857 -21.222 1.00 39.31 142 GLY A O 1
ATOM 1055 N N . ALA A 1 143 ? 3.892 8.470 -23.189 1.00 32.94 143 ALA A N 1
ATOM 1056 C CA . ALA A 1 143 ? 4.661 9.706 -23.195 1.00 32.94 143 ALA A CA 1
ATOM 1057 C C . ALA A 1 143 ? 3.691 10.897 -23.056 1.00 32.94 143 ALA A C 1
ATOM 1059 O O . ALA A 1 143 ? 2.565 10.817 -23.567 1.00 32.94 143 ALA A O 1
ATOM 1060 N N . PRO A 1 144 ? 4.070 11.996 -22.377 1.00 34.53 144 PRO A N 1
ATOM 1061 C CA . PRO A 1 144 ? 3.284 13.214 -22.477 1.00 34.53 144 PRO A CA 1
ATOM 1062 C C . PRO A 1 144 ? 3.151 13.554 -23.964 1.00 34.53 144 PRO A C 1
ATOM 1064 O O . PRO A 1 144 ? 4.149 13.645 -24.679 1.00 34.53 144 PRO A O 1
ATOM 1067 N N . ALA A 1 145 ? 1.917 13.720 -24.437 1.00 39.28 145 ALA A N 1
ATOM 1068 C CA . ALA A 1 145 ? 1.616 14.231 -25.771 1.00 39.28 145 ALA A CA 1
ATOM 1069 C C . ALA A 1 145 ? 1.950 15.735 -25.836 1.00 39.28 145 ALA A C 1
ATOM 1071 O O . ALA A 1 145 ? 1.085 16.577 -26.046 1.00 39.28 145 ALA A O 1
ATOM 1072 N N . GLY A 1 146 ? 3.210 16.082 -25.579 1.00 39.81 146 GLY A N 1
ATOM 1073 C CA . GLY A 1 146 ? 3.707 17.445 -25.521 1.00 39.81 146 GLY A CA 1
ATOM 1074 C C . GLY A 1 146 ? 5.096 17.514 -26.135 1.00 39.81 146 GLY A C 1
ATOM 1075 O O . GLY A 1 146 ? 6.079 17.221 -25.461 1.00 39.81 146 GLY A O 1
ATOM 1076 N N . ARG A 1 147 ? 5.142 17.965 -27.397 1.00 36.19 147 ARG A N 1
ATOM 1077 C CA .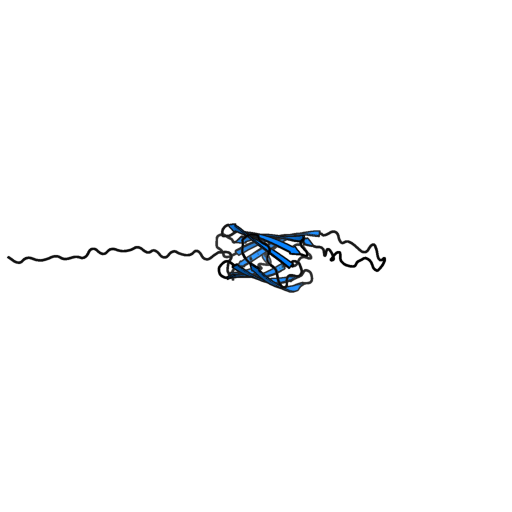 ARG A 1 147 ? 6.325 18.257 -28.242 1.00 36.19 147 ARG A CA 1
ATOM 1078 C C . ARG A 1 147 ? 6.927 17.111 -29.073 1.00 36.19 147 ARG A C 1
ATOM 1080 O O . ARG A 1 147 ? 8.140 17.025 -29.200 1.00 36.19 147 ARG A O 1
ATOM 1087 N N . ALA A 1 148 ? 6.093 16.309 -29.735 1.00 40.00 148 ALA A N 1
ATOM 1088 C CA . ALA A 1 148 ? 6.539 15.356 -30.766 1.00 40.00 148 ALA A CA 1
ATOM 1089 C C . ALA A 1 148 ? 6.459 15.894 -32.219 1.00 40.00 148 ALA A C 1
ATOM 1091 O O . ALA A 1 148 ? 6.540 15.118 -33.161 1.00 40.00 148 ALA A O 1
ATOM 1092 N N . TRP A 1 149 ? 6.314 17.209 -32.434 1.00 32.34 149 TRP A N 1
ATOM 1093 C CA . TRP A 1 149 ? 6.188 17.795 -33.785 1.00 32.34 149 TRP A CA 1
ATOM 1094 C C . TRP A 1 149 ? 7.508 18.297 -34.403 1.00 32.34 149 TRP A C 1
ATOM 1096 O O . TRP A 1 149 ? 7.481 19.047 -35.372 1.00 32.34 149 TRP A O 1
ATOM 1106 N N . GLN A 1 150 ? 8.673 17.906 -33.877 1.00 37.53 150 GLN A N 1
ATOM 1107 C CA . GLN A 1 150 ? 9.972 18.281 -34.456 1.00 37.53 150 GLN A CA 1
ATOM 1108 C C . GLN A 1 150 ? 10.951 17.104 -34.455 1.00 37.53 150 GLN A C 1
ATOM 1110 O O . GLN A 1 150 ? 11.868 17.069 -33.639 1.00 37.53 150 GLN A O 1
ATOM 1115 N N . ARG A 1 151 ? 10.718 16.137 -35.347 1.00 37.72 151 ARG A N 1
ATOM 1116 C CA . ARG A 1 151 ? 11.700 15.280 -36.051 1.00 37.72 151 ARG A CA 1
ATOM 1117 C C . ARG A 1 151 ? 10.955 14.053 -36.579 1.00 37.72 151 ARG A C 1
ATOM 1119 O O . ARG A 1 151 ? 10.286 13.365 -35.817 1.00 37.72 151 ARG A O 1
ATOM 1126 N N . GLY A 1 152 ? 11.004 13.849 -37.892 1.00 38.03 152 GLY A N 1
ATOM 1127 C CA . GLY A 1 152 ? 10.232 12.854 -38.641 1.00 38.03 152 GLY A CA 1
ATOM 1128 C C . GLY A 1 152 ? 10.671 11.402 -38.446 1.00 38.03 152 GLY A C 1
ATOM 1129 O O . GLY A 1 152 ? 10.827 10.695 -39.433 1.00 38.03 152 GLY A O 1
ATOM 1130 N N . ASP A 1 153 ? 10.797 10.950 -37.199 1.00 38.78 153 ASP A N 1
ATOM 1131 C CA . ASP A 1 153 ? 11.049 9.551 -36.845 1.00 38.78 153 ASP A CA 1
ATOM 1132 C C . ASP A 1 153 ? 9.722 8.906 -36.416 1.00 38.78 153 ASP A C 1
ATOM 1134 O O . ASP A 1 153 ? 9.475 8.597 -35.248 1.00 38.78 153 ASP A O 1
ATOM 1138 N N . PHE A 1 154 ? 8.797 8.774 -37.368 1.00 42.41 154 PHE A N 1
ATOM 1139 C CA . PHE A 1 154 ? 7.577 7.997 -37.165 1.00 42.41 154 PHE A CA 1
ATOM 1140 C C . PHE A 1 154 ? 7.911 6.508 -37.323 1.00 42.41 154 PHE A C 1
ATOM 1142 O O . PHE A 1 154 ? 8.503 6.113 -38.321 1.00 42.41 154 PHE A O 1
ATOM 1149 N N . LEU A 1 155 ? 7.453 5.706 -36.352 1.00 39.84 155 LEU A N 1
ATOM 1150 C CA . LEU A 1 155 ? 7.603 4.247 -36.207 1.00 39.84 155 LEU A CA 1
ATOM 1151 C C . LEU A 1 155 ? 8.829 3.776 -35.398 1.00 39.84 155 LEU A C 1
ATOM 1153 O O . LEU A 1 155 ? 9.670 3.030 -35.885 1.00 39.84 155 LEU A O 1
ATOM 1157 N N . SER A 1 156 ? 8.865 4.085 -34.100 1.00 33.31 156 SER A N 1
ATOM 1158 C CA . SER A 1 156 ? 9.461 3.148 -33.136 1.00 33.31 156 SER A CA 1
ATOM 1159 C C . SER A 1 156 ? 8.468 2.873 -32.005 1.00 33.31 156 SER A C 1
ATOM 1161 O O . SER A 1 156 ? 8.1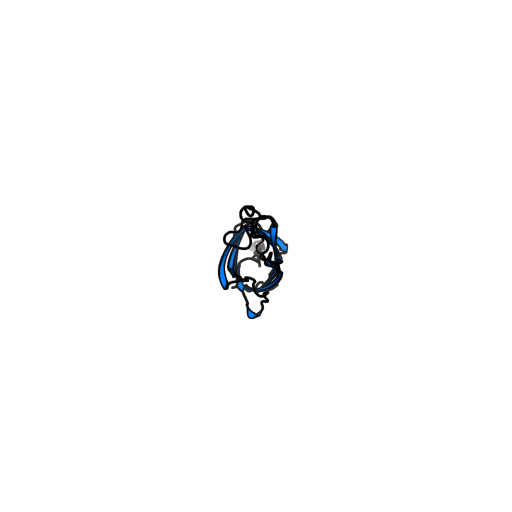31 3.738 -31.205 1.00 33.31 156 SER A O 1
ATOM 1163 N N . GLU A 1 157 ? 7.903 1.665 -32.050 1.00 40.09 157 GLU A N 1
ATOM 1164 C CA . GLU A 1 157 ? 7.159 0.971 -30.997 1.00 40.09 157 GLU A CA 1
ATOM 1165 C C . GLU A 1 157 ? 6.348 1.846 -30.025 1.00 40.09 157 GLU A C 1
ATOM 1167 O O . GLU A 1 157 ? 6.743 2.080 -28.878 1.00 40.09 157 GLU A O 1
ATOM 1172 N N . GLN A 1 158 ? 5.110 2.191 -30.398 1.00 37.44 158 GLN A N 1
ATOM 1173 C CA . GLN A 1 158 ? 4.083 2.295 -29.363 1.00 37.44 158 GLN A CA 1
ATOM 1174 C C . GLN A 1 158 ? 3.924 0.898 -28.748 1.00 37.44 158 GLN A C 1
ATOM 1176 O O . GLN A 1 158 ? 3.155 0.075 -29.241 1.00 37.44 158 GLN A O 1
ATOM 1181 N N . LYS A 1 159 ? 4.703 0.593 -27.702 1.00 47.06 159 LYS A N 1
ATOM 1182 C CA . LYS A 1 159 ? 4.537 -0.632 -26.919 1.00 47.06 159 LYS A CA 1
ATOM 1183 C C . LYS A 1 159 ? 3.100 -0.642 -26.416 1.00 47.06 159 LYS A C 1
ATOM 1185 O O . LYS A 1 159 ? 2.740 0.161 -25.555 1.00 47.06 159 LYS A O 1
ATOM 1190 N N . VAL A 1 160 ? 2.278 -1.522 -26.988 1.00 50.66 160 VAL A N 1
ATOM 1191 C CA . VAL A 1 160 ? 0.902 -1.760 -26.547 1.00 50.66 160 VAL A CA 1
ATOM 1192 C C . VAL A 1 160 ? 0.940 -1.947 -25.035 1.00 50.66 160 VAL A C 1
ATOM 1194 O O . VAL A 1 160 ? 1.665 -2.811 -24.536 1.00 50.66 160 VAL A O 1
ATOM 1197 N N . ALA A 1 161 ? 0.218 -1.097 -24.305 1.00 60.47 161 ALA A N 1
ATOM 1198 C CA . ALA A 1 161 ? 0.246 -1.113 -22.852 1.00 60.47 161 ALA A CA 1
ATOM 1199 C C . ALA A 1 161 ? -0.196 -2.501 -22.356 1.00 60.47 161 ALA A C 1
ATOM 1201 O O . ALA A 1 161 ? -1.322 -2.935 -22.615 1.00 60.47 161 ALA A O 1
ATOM 1202 N N . LYS A 1 162 ? 0.698 -3.228 -21.677 1.00 69.31 162 LYS A N 1
ATOM 1203 C CA . LYS A 1 162 ? 0.396 -4.578 -21.187 1.00 69.31 162 LYS A CA 1
ATOM 1204 C C . LYS A 1 162 ? -0.445 -4.458 -19.924 1.00 69.31 162 LYS A C 1
ATOM 1206 O O . LYS A 1 162 ? -0.121 -3.687 -19.028 1.00 69.31 162 LYS A O 1
ATOM 1211 N N . LYS A 1 163 ? -1.543 -5.206 -19.828 1.00 83.81 163 LYS A N 1
ATOM 1212 C CA . LYS A 1 163 ? -2.323 -5.275 -18.584 1.00 83.81 163 LYS A CA 1
ATOM 1213 C C . LYS A 1 163 ? -1.582 -6.146 -17.570 1.00 83.81 163 LYS A C 1
ATOM 1215 O O . LYS A 1 163 ? -1.008 -7.164 -17.948 1.00 83.81 163 LYS A O 1
ATOM 1220 N N . PHE A 1 164 ? -1.625 -5.775 -16.296 1.00 87.62 164 PHE A N 1
ATOM 1221 C CA . PHE A 1 164 ? -1.102 -6.597 -15.204 1.00 87.62 164 PHE A CA 1
ATOM 1222 C C . PHE A 1 164 ? -2.153 -6.800 -14.116 1.00 87.62 164 PHE A C 1
ATOM 1224 O O . PHE A 1 164 ? -3.054 -5.974 -13.940 1.00 87.62 164 PHE A O 1
ATOM 1231 N N . LYS A 1 165 ? -1.999 -7.889 -13.358 1.00 92.25 165 LYS A N 1
ATOM 1232 C CA . LYS A 1 165 ? -2.720 -8.129 -12.109 1.00 92.25 165 LYS A CA 1
ATOM 1233 C C . LYS A 1 165 ? -1.745 -8.678 -11.078 1.00 92.25 165 LYS A C 1
ATOM 1235 O O . LYS A 1 165 ? -1.125 -9.710 -11.314 1.00 92.25 165 LYS A O 1
ATOM 1240 N N . ASN A 1 166 ? -1.633 -8.002 -9.941 1.00 93.44 166 ASN A N 1
ATOM 1241 C CA . ASN A 1 166 ? -0.758 -8.417 -8.849 1.00 93.44 166 ASN A CA 1
ATOM 1242 C C . ASN A 1 166 ? -1.582 -8.699 -7.594 1.00 93.44 166 ASN A C 1
ATOM 1244 O O . ASN A 1 166 ? -2.618 -8.073 -7.360 1.00 93.44 166 ASN A O 1
ATOM 1248 N N . ILE A 1 167 ? -1.099 -9.637 -6.786 1.00 97.62 167 ILE A N 1
ATOM 1249 C CA . ILE A 1 167 ? -1.626 -9.954 -5.461 1.00 97.62 167 ILE A CA 1
ATOM 1250 C C . ILE A 1 167 ? -0.450 -9.851 -4.497 1.00 97.62 167 ILE A C 1
ATOM 1252 O O . ILE A 1 167 ? 0.458 -10.674 -4.536 1.00 97.62 167 ILE A O 1
ATOM 1256 N N . ALA A 1 168 ? -0.454 -8.838 -3.643 1.00 97.88 168 ALA A N 1
ATOM 1257 C CA . ALA A 1 168 ? 0.572 -8.640 -2.632 1.00 97.88 168 ALA A CA 1
ATOM 1258 C C . ALA A 1 168 ? -0.007 -8.941 -1.251 1.00 97.88 168 ALA A C 1
ATOM 1260 O O . ALA A 1 168 ? -1.001 -8.340 -0.846 1.00 97.88 168 ALA A O 1
ATOM 1261 N N . VAL A 1 169 ? 0.615 -9.864 -0.528 1.00 98.44 169 VAL A N 1
ATOM 1262 C CA . VAL A 1 169 ? 0.270 -10.179 0.859 1.00 98.44 169 VAL A CA 1
ATOM 1263 C C . VAL A 1 169 ? 1.276 -9.481 1.757 1.00 98.44 169 VAL A C 1
ATOM 1265 O O . VAL A 1 169 ? 2.478 -9.581 1.530 1.00 98.44 169 VAL A O 1
ATOM 1268 N N . PHE A 1 170 ? 0.792 -8.767 2.767 1.00 98.44 170 PHE A N 1
ATOM 1269 C CA . PHE A 1 170 ? 1.629 -8.117 3.767 1.00 98.44 170 PHE A CA 1
ATOM 1270 C C . PHE A 1 170 ? 1.279 -8.636 5.152 1.00 98.44 170 PHE A C 1
ATOM 1272 O O . PHE A 1 170 ? 0.100 -8.786 5.468 1.00 98.44 170 PHE A O 1
ATOM 1279 N N . ASP A 1 171 ? 2.297 -8.812 5.980 1.00 98.00 171 ASP A N 1
ATOM 1280 C CA . ASP A 1 171 ? 2.155 -9.101 7.400 1.00 98.00 171 ASP A CA 1
ATOM 1281 C C . ASP A 1 171 ? 2.336 -7.796 8.193 1.00 98.00 171 ASP A C 1
ATOM 1283 O O . ASP A 1 171 ? 3.158 -6.942 7.834 1.00 98.00 171 ASP A O 1
ATOM 1287 N N . LYS A 1 172 ? 1.530 -7.604 9.237 1.00 96.06 172 LYS A N 1
ATOM 1288 C CA . LYS A 1 172 ? 1.654 -6.469 10.156 1.00 96.06 172 LYS A CA 1
ATOM 1289 C C . LYS A 1 172 ? 2.893 -6.681 11.032 1.00 96.06 172 LYS A C 1
ATOM 1291 O O . LYS A 1 172 ? 3.121 -7.797 11.498 1.00 96.06 172 LYS A O 1
ATOM 1296 N N . GLN A 1 173 ? 3.694 -5.631 11.200 1.00 92.00 173 GLN A N 1
ATOM 1297 C CA . GLN A 1 173 ? 4.861 -5.619 12.090 1.00 92.00 173 GLN A CA 1
ATOM 1298 C C . GLN A 1 173 ? 4.492 -5.174 13.499 1.00 92.00 173 GLN A C 1
ATOM 1300 O O . GLN A 1 173 ? 3.580 -4.322 13.617 1.00 92.00 173 GLN A O 1
#

Secondary structure (DSSP, 8-state):
---------------------PPPTT-EEEEEEEEEEE--TT--EEEEEEEEEETTEEEEEEEEE-TTS-EEEEEEEE-SEEEEEEEES-TT-SEEEEEESSSSEEEEEEEETTEEEEEEEEEE-TTSSEEEEEEEEEE-----SSS--SS----S---PPEEEEEEEEEEE-